Protein AF-A0A1Z1WPZ1-F1 (afdb_monomer_lite)

pLDDT: mean 91.63, std 11.34, range [50.84, 98.75]

Structure (mmCIF, N/CA/C/O backbone):
data_AF-A0A1Z1WPZ1-F1
#
_entry.id   AF-A0A1Z1WPZ1-F1
#
loop_
_atom_site.group_PDB
_atom_site.id
_atom_site.type_symbol
_atom_site.label_atom_id
_atom_site.label_alt_id
_atom_site.label_comp_id
_atom_site.label_asym_id
_atom_site.label_entity_id
_atom_site.label_seq_id
_atom_site.pdbx_PDB_ins_code
_atom_site.Cartn_x
_atom_site.Cartn_y
_atom_site.Cartn_z
_atom_site.occupancy
_atom_site.B_iso_or_equiv
_atom_site.auth_seq_id
_atom_site.auth_comp_id
_atom_site.auth_asym_id
_atom_site.auth_atom_id
_atom_site.pdbx_PDB_model_num
ATOM 1 N N . MET A 1 1 ? -15.503 -12.287 -23.165 1.00 56.34 1 MET A N 1
ATOM 2 C CA . MET A 1 1 ? -14.405 -13.163 -23.622 1.00 56.34 1 MET A CA 1
ATOM 3 C C . MET A 1 1 ? -13.005 -12.575 -23.400 1.00 56.34 1 MET A C 1
ATOM 5 O O . MET A 1 1 ? -12.304 -13.116 -22.566 1.00 56.34 1 MET A O 1
ATOM 9 N N . PHE A 1 2 ? -12.565 -11.480 -24.050 1.00 51.53 2 PHE A N 1
ATOM 10 C CA . PHE A 1 2 ? -11.210 -10.927 -23.784 1.00 51.53 2 PHE A CA 1
ATOM 11 C C . PHE A 1 2 ? -11.091 -10.168 -22.443 1.00 51.53 2 PHE A C 1
ATOM 13 O O . PHE A 1 2 ? -10.017 -10.152 -21.856 1.00 51.53 2 PHE A O 1
ATOM 20 N N . ARG A 1 3 ? -12.191 -9.572 -21.949 1.00 53.69 3 ARG A N 1
ATOM 21 C CA . ARG A 1 3 ? -12.260 -8.950 -20.609 1.00 53.69 3 ARG A CA 1
ATOM 22 C C . ARG A 1 3 ? -12.270 -10.001 -19.492 1.00 53.69 3 ARG A C 1
ATOM 24 O O . ARG A 1 3 ? -11.369 -9.993 -18.680 1.00 53.69 3 ARG A O 1
ATOM 31 N N . GLU A 1 4 ? -13.147 -11.003 -19.570 1.00 57.72 4 GLU A N 1
ATOM 32 C CA . GLU A 1 4 ? -13.231 -12.094 -18.572 1.00 57.72 4 GLU A CA 1
ATOM 33 C C . GLU A 1 4 ? -11.925 -12.893 -18.394 1.00 57.72 4 GLU A C 1
ATOM 35 O O . GLU A 1 4 ? -11.609 -13.321 -17.291 1.00 57.72 4 GLU A O 1
ATOM 40 N N . VAL A 1 5 ? -11.142 -13.097 -19.463 1.00 52.50 5 VAL A N 1
ATOM 41 C CA . VAL A 1 5 ? -9.831 -13.770 -19.362 1.00 52.50 5 VAL A CA 1
ATOM 42 C C . VAL A 1 5 ? -8.775 -12.857 -18.727 1.00 52.50 5 VAL A C 1
ATOM 44 O O . VAL A 1 5 ? -7.904 -13.352 -18.015 1.00 52.50 5 VAL A O 1
ATOM 47 N N . GLN A 1 6 ? -8.847 -11.540 -18.956 1.00 50.84 6 GLN A N 1
ATOM 48 C CA . GLN A 1 6 ? -7.989 -10.578 -18.259 1.00 50.84 6 GLN A CA 1
ATOM 49 C C . GLN A 1 6 ? -8.368 -10.477 -16.779 1.00 50.84 6 GLN A C 1
ATOM 51 O O . GLN A 1 6 ? -7.471 -10.536 -15.945 1.00 50.84 6 GLN A O 1
ATOM 56 N N . ASP A 1 7 ? -9.663 -10.437 -16.461 1.00 58.69 7 ASP A N 1
ATOM 57 C CA . ASP A 1 7 ? -10.170 -10.404 -15.086 1.00 58.69 7 ASP A CA 1
ATOM 58 C C . ASP A 1 7 ? -9.711 -11.654 -14.312 1.00 58.69 7 ASP A C 1
ATOM 60 O O . ASP A 1 7 ? -9.103 -11.535 -13.255 1.00 58.69 7 ASP A O 1
ATOM 64 N N . ALA A 1 8 ? -9.834 -12.853 -14.898 1.00 58.09 8 ALA A N 1
ATOM 65 C CA . ALA A 1 8 ? -9.368 -14.094 -14.269 1.00 58.09 8 ALA A CA 1
ATOM 66 C C . ALA A 1 8 ? -7.839 -14.158 -14.069 1.00 58.09 8 ALA A C 1
ATOM 68 O O . ALA A 1 8 ? -7.364 -14.744 -13.097 1.00 58.09 8 ALA A O 1
ATOM 69 N N . GLN A 1 9 ? -7.046 -13.582 -14.981 1.00 59.66 9 GLN A N 1
ATOM 70 C CA . GLN A 1 9 ? -5.585 -13.524 -14.829 1.00 59.66 9 GLN A CA 1
ATOM 71 C C . GLN A 1 9 ? -5.156 -12.492 -13.779 1.00 59.66 9 GLN A C 1
ATOM 73 O O . GLN A 1 9 ? -4.191 -12.737 -13.060 1.00 59.66 9 GLN A O 1
ATOM 78 N N . VAL A 1 10 ? -5.845 -11.353 -13.688 1.00 63.53 10 VAL A N 1
ATOM 79 C CA . VAL A 1 10 ? -5.606 -10.326 -12.664 1.00 63.53 10 VAL A CA 1
ATOM 80 C C . VAL A 1 10 ? -5.989 -10.852 -11.279 1.00 63.53 10 VAL A C 1
ATOM 82 O O . VAL A 1 10 ? -5.209 -10.718 -10.330 1.00 63.53 10 VAL A O 1
ATOM 85 N N . ASP A 1 11 ? -7.129 -11.535 -11.187 1.00 65.06 11 ASP A N 1
ATOM 86 C CA . ASP A 1 11 ? -7.610 -12.130 -9.945 1.00 65.06 11 ASP A CA 1
ATOM 87 C C . ASP A 1 11 ? -6.668 -13.221 -9.425 1.00 65.06 11 ASP A C 1
ATOM 89 O O . ASP A 1 11 ? -6.353 -13.255 -8.234 1.00 65.06 11 ASP A O 1
ATOM 93 N N . ASP A 1 12 ? -6.173 -14.098 -10.301 1.00 68.06 12 ASP A N 1
ATOM 94 C CA . ASP A 1 12 ? -5.272 -15.188 -9.909 1.00 68.06 12 ASP A CA 1
ATOM 95 C C . ASP A 1 12 ? -3.861 -14.682 -9.575 1.00 68.06 12 ASP A C 1
ATOM 97 O O . ASP A 1 12 ? -3.233 -15.137 -8.616 1.00 68.06 12 ASP A O 1
ATOM 101 N N . ARG A 1 13 ? -3.354 -13.697 -10.328 1.00 70.75 13 ARG A N 1
ATOM 102 C CA . ARG A 1 13 ? -1.970 -13.228 -10.167 1.00 70.75 13 ARG A CA 1
ATOM 103 C C . ARG A 1 13 ? -1.773 -12.214 -9.059 1.00 70.75 13 ARG A C 1
ATOM 105 O O . ARG A 1 13 ? -0.652 -12.144 -8.561 1.00 70.75 13 ARG A O 1
ATOM 112 N N . TYR A 1 14 ? -2.791 -11.433 -8.699 1.00 77.31 14 TYR A N 1
ATOM 113 C CA . TYR A 1 14 ? -2.608 -10.285 -7.804 1.00 77.31 14 TYR A CA 1
ATOM 114 C C . TYR A 1 14 ? -3.665 -10.197 -6.701 1.00 77.31 14 TYR A C 1
ATOM 116 O O . TYR A 1 14 ? -3.310 -10.073 -5.529 1.00 77.31 14 TYR A O 1
ATOM 124 N N . PHE A 1 15 ? -4.952 -10.340 -7.029 1.00 82.56 15 PHE A N 1
ATOM 125 C CA . PHE A 1 15 ? -6.014 -10.216 -6.024 1.00 82.56 15 PHE A CA 1
ATOM 126 C C . PHE A 1 15 ? -6.008 -11.387 -5.035 1.00 82.56 15 PHE A C 1
ATOM 128 O O . PHE A 1 15 ? -6.004 -11.193 -3.820 1.00 82.56 15 PHE A O 1
ATOM 135 N N . THR A 1 16 ? -5.913 -12.616 -5.543 1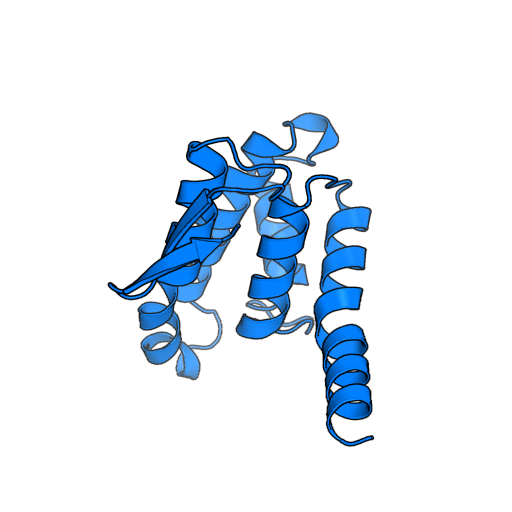.00 87.06 16 THR A N 1
ATOM 136 C CA . THR A 1 16 ? -5.859 -13.829 -4.720 1.00 87.06 16 THR A CA 1
ATOM 137 C C . THR A 1 16 ? -4.619 -13.854 -3.816 1.00 87.06 16 THR A C 1
ATOM 139 O O . THR A 1 16 ? -4.762 -14.147 -2.626 1.00 87.06 16 THR A O 1
ATOM 142 N N . PRO A 1 17 ? -3.402 -13.531 -4.298 1.00 89.00 17 PRO A N 1
ATOM 143 C CA . PRO A 1 17 ? -2.240 -13.378 -3.426 1.00 89.00 17 PRO A CA 1
ATOM 144 C C . PRO A 1 17 ? -2.401 -12.298 -2.357 1.00 89.00 17 PRO A C 1
ATOM 146 O O . PRO A 1 17 ? -2.026 -12.542 -1.210 1.00 89.00 17 PRO A O 1
ATOM 149 N N . ALA A 1 18 ? -2.990 -11.148 -2.695 1.00 91.00 18 ALA A N 1
ATOM 150 C CA . ALA A 1 18 ? -3.249 -10.080 -1.734 1.00 91.00 18 ALA A CA 1
ATOM 151 C C . ALA A 1 18 ? -4.229 -10.512 -0.635 1.00 91.00 18 ALA A C 1
ATOM 153 O O . ALA A 1 18 ? -3.942 -10.313 0.543 1.00 91.00 18 ALA A O 1
ATOM 154 N N . LEU A 1 19 ? -5.324 -11.192 -0.996 1.00 92.69 19 LEU A N 1
ATOM 155 C CA . LEU A 1 19 ? -6.263 -11.772 -0.031 1.00 92.69 19 LEU A CA 1
ATOM 156 C C . LEU A 1 19 ? -5.585 -12.796 0.880 1.00 92.69 19 LEU A C 1
ATOM 158 O O . LEU A 1 19 ? -5.720 -12.731 2.097 1.00 92.69 19 LEU A O 1
ATOM 162 N N . ARG A 1 20 ? -4.778 -13.704 0.319 1.00 93.00 20 ARG A N 1
ATOM 163 C CA . ARG A 1 20 ? -4.026 -14.683 1.123 1.00 93.00 20 ARG A CA 1
ATOM 164 C C . ARG A 1 20 ? -3.035 -14.010 2.070 1.00 93.00 20 ARG A C 1
ATOM 166 O O . ARG A 1 20 ? -2.822 -14.500 3.178 1.00 93.00 20 ARG A O 1
ATOM 173 N N . ALA A 1 21 ? -2.398 -12.924 1.634 1.00 93.81 21 ALA A N 1
ATOM 174 C CA . ALA A 1 21 ? -1.508 -12.141 2.478 1.00 93.81 21 ALA A CA 1
ATOM 175 C C . ALA A 1 21 ? -2.282 -11.456 3.615 1.00 93.81 21 ALA A C 1
ATOM 177 O O . ALA A 1 21 ? -1.842 -11.552 4.760 1.00 93.81 21 ALA A O 1
ATOM 178 N N . ALA A 1 22 ? -3.441 -10.857 3.319 1.00 95.06 22 ALA A N 1
ATOM 179 C CA . ALA A 1 22 ? -4.340 -10.255 4.304 1.00 95.06 22 ALA A CA 1
ATOM 180 C C . ALA A 1 22 ? -4.801 -11.280 5.351 1.00 95.06 22 ALA A C 1
ATOM 182 O O . ALA A 1 22 ? -4.595 -11.072 6.547 1.00 95.06 22 ALA A O 1
ATOM 183 N N . ASP A 1 23 ? -5.317 -12.429 4.906 1.00 94.50 23 ASP A N 1
ATOM 184 C CA . ASP A 1 23 ? -5.790 -13.514 5.772 1.00 94.50 23 ASP A CA 1
ATOM 185 C C . ASP A 1 23 ? -4.684 -14.036 6.693 1.00 94.50 23 ASP A C 1
ATOM 187 O O . ASP A 1 23 ? -4.916 -14.304 7.872 1.00 94.50 23 ASP A O 1
ATOM 191 N N . LYS A 1 24 ? -3.455 -14.156 6.176 1.00 93.75 24 LYS A N 1
ATOM 192 C CA . LYS A 1 24 ? -2.311 -14.675 6.935 1.00 93.75 24 LYS A CA 1
ATOM 193 C C . LYS A 1 24 ? -1.968 -13.817 8.151 1.00 93.75 24 LYS A C 1
ATOM 195 O O . LYS A 1 24 ? -1.529 -14.366 9.161 1.00 93.75 24 LYS A O 1
ATOM 200 N N . VAL A 1 25 ? -2.116 -12.498 8.046 1.00 94.69 25 VAL A N 1
ATOM 201 C CA . VAL A 1 25 ? -1.899 -11.577 9.173 1.00 94.69 25 VAL A CA 1
ATOM 202 C C . VAL A 1 25 ? -3.205 -11.194 9.879 1.00 94.69 25 VAL A C 1
ATOM 204 O O . VAL A 1 25 ? -3.163 -10.594 10.945 1.00 94.69 25 VAL A O 1
ATOM 207 N N . GLY A 1 26 ? -4.362 -11.599 9.354 1.00 95.00 26 GLY A N 1
ATOM 208 C CA . GLY A 1 26 ? -5.669 -11.371 9.969 1.00 95.00 26 GLY A CA 1
ATOM 209 C C . GLY A 1 26 ? -6.262 -9.986 9.705 1.00 95.00 26 GLY A C 1
ATOM 210 O O . GLY A 1 26 ? -7.038 -9.509 10.532 1.00 95.00 26 GLY A O 1
ATOM 211 N N . LEU A 1 27 ? -5.903 -9.349 8.587 1.00 96.12 27 LEU A N 1
ATOM 212 C CA . LEU A 1 27 ? -6.506 -8.088 8.143 1.00 96.12 27 LEU A CA 1
ATOM 213 C C . LEU A 1 27 ? -7.911 -8.326 7.595 1.00 96.12 27 LEU A C 1
ATOM 215 O O . LEU A 1 27 ? -8.175 -9.364 6.986 1.00 96.12 27 LEU A O 1
ATOM 219 N N . ARG A 1 28 ? -8.816 -7.372 7.818 1.00 91.44 28 ARG A N 1
ATOM 220 C CA . ARG A 1 28 ? -10.241 -7.535 7.500 1.00 91.44 28 ARG A CA 1
ATOM 221 C C . ARG A 1 28 ? -10.852 -6.383 6.721 1.00 91.44 28 ARG A C 1
ATOM 223 O O . ARG A 1 28 ? -11.844 -6.616 6.033 1.00 91.44 28 ARG A O 1
ATOM 230 N N . SER A 1 29 ? -10.324 -5.167 6.834 1.00 95.94 29 SER A N 1
ATOM 231 C CA . SER A 1 29 ? -10.923 -4.021 6.154 1.00 95.94 29 SER A CA 1
ATOM 232 C C . SER A 1 29 ? -10.727 -4.109 4.635 1.00 95.94 29 SER A C 1
ATOM 234 O O . SER A 1 29 ? -9.648 -4.493 4.160 1.00 95.94 29 SER A O 1
ATOM 236 N N . PRO A 1 30 ? -11.741 -3.708 3.849 1.00 96.19 30 PRO A N 1
ATOM 237 C CA . PRO A 1 30 ? -11.609 -3.518 2.408 1.00 96.19 30 PRO A CA 1
ATOM 238 C C . PRO A 1 30 ? -10.418 -2.636 2.025 1.00 96.19 30 PRO A C 1
ATOM 240 O O . PRO A 1 30 ? -9.722 -2.939 1.058 1.00 96.19 30 PRO A O 1
ATOM 243 N N . LEU A 1 31 ? -10.138 -1.587 2.803 1.00 97.06 31 LEU A N 1
ATOM 244 C CA . LEU A 1 31 ? -8.993 -0.707 2.587 1.00 97.06 31 LEU A CA 1
ATOM 245 C C . LEU A 1 31 ? -7.650 -1.441 2.714 1.00 97.06 31 LEU A C 1
ATOM 247 O O . LEU A 1 31 ? -6.797 -1.291 1.841 1.00 97.06 31 LEU A O 1
ATOM 251 N N . ALA A 1 32 ? -7.457 -2.250 3.760 1.00 97.19 32 ALA A N 1
ATOM 252 C CA . ALA A 1 32 ? -6.221 -3.012 3.937 1.00 97.19 32 ALA A CA 1
ATOM 253 C C . ALA A 1 32 ? -6.014 -4.028 2.803 1.00 97.19 32 ALA A C 1
ATOM 255 O O . ALA A 1 32 ? -4.903 -4.176 2.292 1.00 97.19 32 ALA A O 1
ATOM 256 N N . VAL A 1 33 ? -7.088 -4.694 2.365 1.00 96.50 33 VAL A N 1
ATOM 257 C CA . VAL A 1 33 ? -7.044 -5.609 1.215 1.00 96.50 33 VAL A CA 1
ATOM 258 C C . VAL A 1 33 ? -6.701 -4.860 -0.073 1.00 96.50 33 VAL A C 1
ATOM 260 O O . VAL A 1 33 ? -5.859 -5.329 -0.838 1.00 96.50 33 VAL A O 1
ATOM 263 N N . ALA A 1 34 ? -7.307 -3.694 -0.310 1.00 96.19 34 ALA A N 1
ATOM 264 C CA . ALA A 1 34 ? -7.019 -2.865 -1.478 1.00 96.19 34 ALA A CA 1
ATOM 265 C C . ALA A 1 34 ? -5.553 -2.405 -1.506 1.00 96.19 34 ALA A C 1
ATOM 267 O O . ALA A 1 34 ? -4.919 -2.446 -2.559 1.00 96.19 34 ALA A O 1
ATOM 268 N N . GLU A 1 35 ? -4.992 -2.042 -0.352 1.00 98.12 35 GLU A N 1
ATOM 269 C CA . GLU A 1 35 ? -3.584 -1.658 -0.231 1.00 98.12 35 GLU A CA 1
ATOM 270 C C . GLU A 1 35 ? -2.633 -2.835 -0.508 1.00 98.12 35 GLU A C 1
ATOM 272 O O . GLU A 1 35 ? -1.665 -2.703 -1.258 1.00 98.12 35 GLU A O 1
ATOM 277 N N . LEU A 1 36 ? -2.925 -4.021 0.034 1.00 97.94 36 LEU A N 1
ATOM 278 C CA . LEU A 1 36 ? -2.165 -5.243 -0.262 1.00 97.94 36 LEU A CA 1
ATOM 279 C C . LEU A 1 36 ? -2.270 -5.644 -1.734 1.00 97.94 36 LEU A C 1
ATOM 281 O O . LEU A 1 36 ? -1.317 -6.180 -2.299 1.00 97.94 36 LEU A O 1
ATOM 285 N N . TYR A 1 37 ? -3.411 -5.383 -2.363 1.00 96.50 37 TYR A N 1
ATOM 286 C CA . TYR A 1 37 ? -3.623 -5.631 -3.780 1.00 96.50 37 TYR A CA 1
ATOM 287 C C . TYR A 1 37 ? -2.819 -4.672 -4.660 1.00 96.50 37 TYR A C 1
ATOM 289 O O . TYR A 1 37 ? -2.121 -5.129 -5.567 1.00 96.50 37 TYR A O 1
ATOM 297 N N . ASP A 1 38 ? -2.812 -3.373 -4.349 1.00 97.31 38 ASP A N 1
ATOM 298 C CA . ASP A 1 38 ? -1.928 -2.411 -5.017 1.00 97.31 38 ASP A CA 1
ATOM 299 C C . ASP A 1 38 ? -0.450 -2.811 -4.867 1.00 97.31 38 ASP A C 1
ATOM 301 O O . ASP A 1 38 ? 0.313 -2.793 -5.839 1.00 97.31 38 ASP A O 1
ATOM 305 N N . ALA A 1 39 ? -0.059 -3.247 -3.665 1.00 97.50 39 ALA A N 1
ATOM 306 C CA . ALA A 1 39 ? 1.277 -3.758 -3.386 1.00 97.50 39 ALA A CA 1
ATOM 307 C C . ALA A 1 39 ? 1.622 -5.005 -4.190 1.00 97.50 39 ALA A C 1
ATOM 309 O O . ALA A 1 39 ? 2.713 -5.091 -4.751 1.00 97.50 39 ALA A O 1
ATOM 310 N N . SER A 1 40 ? 0.680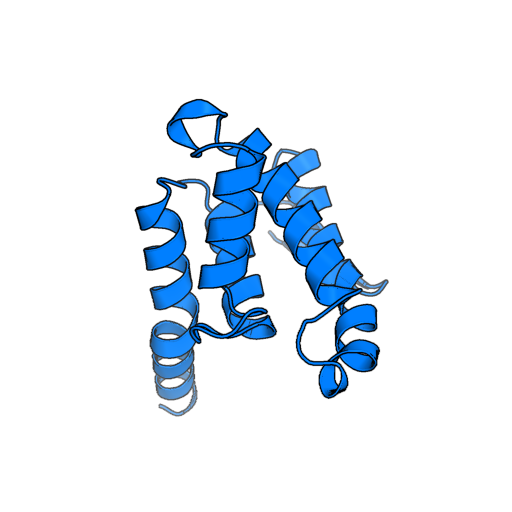 -5.935 -4.301 1.00 96.00 40 SER A N 1
ATOM 311 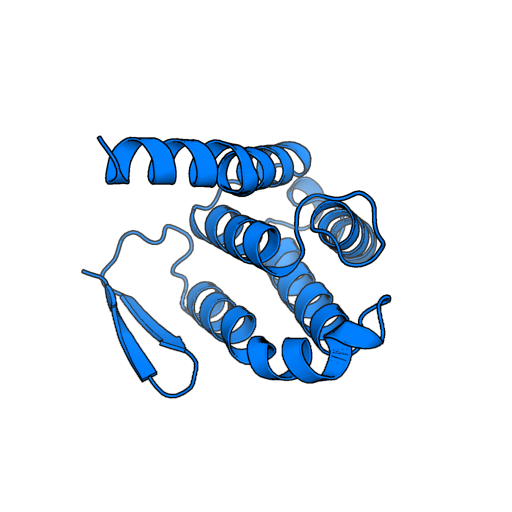C CA . SER A 1 40 ? 0.818 -7.129 -5.124 1.00 96.00 40 SER A CA 1
ATOM 312 C C . SER A 1 40 ? 1.096 -6.782 -6.588 1.00 96.00 40 SER A C 1
ATOM 314 O O . SER A 1 40 ? 1.965 -7.393 -7.207 1.00 96.00 40 SER A O 1
ATOM 316 N N . ILE A 1 41 ? 0.403 -5.780 -7.138 1.00 93.94 41 ILE A N 1
ATOM 317 C CA . ILE A 1 41 ? 0.597 -5.329 -8.523 1.00 93.94 41 ILE A CA 1
ATOM 318 C C . ILE A 1 41 ? 1.980 -4.694 -8.708 1.00 93.94 41 ILE A C 1
ATOM 320 O O . ILE A 1 41 ? 2.668 -5.015 -9.674 1.00 93.94 41 ILE A O 1
ATOM 324 N N . GLN A 1 42 ? 2.384 -3.800 -7.799 1.00 94.94 42 GLN A N 1
ATOM 325 C CA . GLN A 1 42 ? 3.619 -3.021 -7.941 1.00 94.94 42 GLN A CA 1
ATOM 326 C C . GLN A 1 42 ? 4.883 -3.840 -7.653 1.00 94.94 42 GLN A C 1
ATOM 328 O O . GLN A 1 42 ? 5.868 -3.725 -8.377 1.00 94.94 42 GLN A O 1
ATOM 333 N N . HIS A 1 43 ? 4.856 -4.646 -6.593 1.00 94.69 43 HIS A N 1
ATOM 334 C CA . HIS A 1 43 ? 6.022 -5.382 -6.103 1.00 94.69 43 HIS A CA 1
ATOM 335 C C . HIS A 1 43 ? 6.016 -6.853 -6.537 1.00 94.69 43 HIS A C 1
ATOM 337 O O . HIS A 1 43 ? 7.018 -7.552 -6.414 1.00 94.69 43 HIS A O 1
ATOM 343 N N . GLY A 1 44 ? 4.886 -7.355 -7.040 1.00 93.88 44 GLY A N 1
ATOM 344 C CA . GLY A 1 44 ? 4.705 -8.776 -7.296 1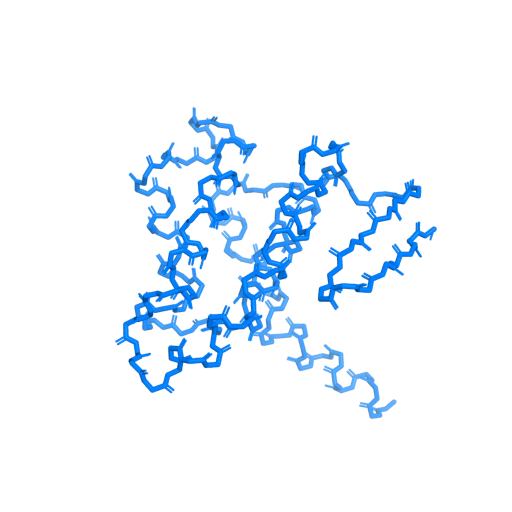.00 93.88 44 GLY A CA 1
ATOM 345 C C . GLY A 1 44 ? 4.574 -9.602 -6.013 1.00 93.88 44 GLY A C 1
ATOM 346 O O . GLY A 1 44 ? 4.620 -9.112 -4.883 1.00 93.88 44 GLY A O 1
ATOM 347 N N . ASN A 1 45 ? 4.414 -10.911 -6.206 1.00 93.44 45 ASN A N 1
ATOM 348 C CA . ASN A 1 45 ? 4.210 -11.892 -5.131 1.00 93.44 45 ASN A CA 1
ATOM 349 C C . ASN A 1 45 ? 5.390 -12.859 -4.976 1.00 93.44 45 ASN A C 1
ATOM 351 O O . ASN A 1 45 ? 5.249 -13.932 -4.386 1.00 93.44 45 ASN A O 1
ATOM 355 N N . GLY A 1 46 ? 6.537 -12.498 -5.556 1.00 90.94 46 GLY A N 1
ATOM 356 C CA . GLY A 1 46 ? 7.772 -13.262 -5.473 1.00 90.94 46 GLY A CA 1
ATOM 357 C C . GLY A 1 46 ? 8.337 -13.312 -4.055 1.00 90.94 46 GLY A C 1
ATOM 358 O O . GLY A 1 46 ? 7.888 -12.625 -3.138 1.00 90.94 46 GLY A O 1
ATOM 359 N N . SER A 1 47 ? 9.344 -14.163 -3.870 1.00 90.88 47 SER A N 1
ATOM 360 C CA . SER A 1 47 ? 10.076 -14.280 -2.606 1.00 90.88 47 SER A CA 1
ATOM 361 C C . SER A 1 47 ? 11.267 -13.323 -2.501 1.00 90.88 47 SER A C 1
ATOM 363 O O . SER A 1 47 ? 12.061 -13.464 -1.570 1.00 90.88 47 SER A O 1
ATOM 365 N N . ASP A 1 48 ? 11.440 -12.418 -3.466 1.00 93.44 48 ASP A N 1
ATOM 366 C CA . ASP A 1 48 ? 12.494 -11.408 -3.436 1.00 93.44 48 ASP A CA 1
ATOM 367 C C . ASP A 1 48 ? 12.280 -10.391 -2.296 1.00 93.44 48 ASP A C 1
ATOM 369 O O . ASP A 1 48 ? 11.288 -10.427 -1.561 1.00 93.44 48 ASP A O 1
ATOM 373 N N . GLY A 1 49 ? 13.290 -9.546 -2.079 1.00 94.56 49 GLY A N 1
ATOM 374 C CA . GLY A 1 49 ? 13.322 -8.608 -0.958 1.00 94.56 49 GLY A CA 1
ATOM 375 C C . GLY A 1 49 ? 12.263 -7.511 -1.035 1.00 94.56 49 GLY A C 1
ATOM 376 O O . GLY A 1 49 ? 11.851 -7.018 0.017 1.00 94.56 49 GLY A O 1
ATOM 377 N N . ASP A 1 50 ? 11.795 -7.202 -2.241 1.00 96.69 50 ASP A N 1
ATOM 378 C CA . ASP A 1 50 ? 10.895 -6.087 -2.527 1.00 96.69 50 ASP A CA 1
ATOM 379 C C . ASP A 1 50 ? 9.438 -6.556 -2.675 1.00 96.69 50 ASP A C 1
ATOM 381 O O . ASP A 1 50 ? 8.511 -5.780 -2.469 1.00 96.69 50 ASP A O 1
ATOM 385 N N . GLY A 1 51 ? 9.222 -7.845 -2.956 1.00 96.56 51 GLY A N 1
ATOM 386 C CA . GLY A 1 51 ? 7.913 -8.466 -3.128 1.00 96.56 51 GLY A CA 1
ATOM 387 C C . GLY A 1 51 ? 6.979 -8.336 -1.921 1.00 96.56 51 GLY A C 1
ATOM 388 O O . GLY A 1 51 ? 7.400 -8.257 -0.760 1.00 96.56 51 GLY A O 1
ATOM 389 N N . LEU A 1 52 ? 5.668 -8.418 -2.180 1.00 97.44 52 LEU A N 1
ATOM 390 C CA . LEU A 1 52 ? 4.619 -8.300 -1.159 1.00 97.44 52 LEU A CA 1
ATOM 391 C C . LEU A 1 52 ? 4.861 -9.169 0.096 1.00 97.44 52 LEU A C 1
ATOM 393 O O . LEU A 1 52 ? 4.740 -8.651 1.212 1.00 97.44 52 LEU A O 1
ATOM 397 N N . PRO A 1 53 ? 5.258 -10.456 -0.010 1.00 96.88 53 PRO A N 1
ATOM 398 C CA . PRO A 1 53 ? 5.540 -11.268 1.171 1.00 96.88 53 PRO A CA 1
ATOM 399 C C . PRO A 1 53 ? 6.662 -10.709 2.054 1.00 96.88 53 PRO A C 1
ATOM 401 O O . PRO A 1 53 ? 6.673 -10.971 3.259 1.00 96.88 53 PRO A O 1
ATOM 404 N N . ALA A 1 54 ? 7.641 -10.001 1.484 1.00 97.75 54 ALA A N 1
ATOM 405 C CA . ALA A 1 54 ? 8.734 -9.383 2.227 1.00 97.75 54 ALA A CA 1
ATOM 406 C C . ALA A 1 54 ? 8.298 -8.101 2.935 1.00 97.75 54 ALA A C 1
ATOM 408 O O . ALA A 1 54 ? 8.656 -7.913 4.100 1.00 97.75 54 ALA A O 1
ATOM 409 N N . LEU A 1 55 ? 7.473 -7.284 2.281 1.00 98.38 55 LEU A N 1
ATOM 410 C CA . LEU A 1 55 ? 6.856 -6.099 2.877 1.00 98.38 55 LEU A CA 1
ATOM 411 C C . LEU A 1 55 ? 5.995 -6.478 4.089 1.00 98.38 55 LEU A C 1
ATOM 413 O O . LEU A 1 55 ? 6.239 -5.991 5.188 1.00 98.38 55 LEU A O 1
ATOM 417 N N . VAL A 1 56 ? 5.094 -7.458 3.943 1.00 98.25 56 VAL A N 1
ATOM 418 C CA . VAL A 1 56 ? 4.231 -7.946 5.041 1.00 98.25 56 VAL A CA 1
ATOM 419 C C . VAL A 1 56 ? 5.046 -8.446 6.237 1.00 98.25 56 VAL A C 1
ATOM 421 O O . VAL A 1 56 ? 4.703 -8.162 7.388 1.00 98.25 56 VAL A O 1
ATOM 424 N N . ARG A 1 57 ? 6.143 -9.182 5.993 1.00 98.00 57 ARG A N 1
ATOM 425 C CA . ARG A 1 57 ? 7.041 -9.637 7.069 1.00 98.00 57 ARG A CA 1
ATOM 426 C C . ARG A 1 57 ? 7.724 -8.467 7.770 1.00 98.00 57 ARG A C 1
ATOM 428 O O . ARG A 1 57 ? 7.764 -8.473 8.996 1.00 98.00 57 ARG A O 1
ATOM 435 N N . ARG A 1 58 ? 8.259 -7.497 7.018 1.00 98.38 58 ARG A N 1
ATOM 436 C CA . ARG A 1 58 ? 8.913 -6.300 7.575 1.00 98.38 58 ARG A CA 1
ATOM 437 C C . ARG A 1 58 ? 7.941 -5.506 8.444 1.00 98.38 58 ARG A C 1
ATOM 439 O O . ARG A 1 58 ? 8.264 -5.215 9.590 1.00 98.38 58 ARG A O 1
ATOM 446 N N . THR A 1 59 ? 6.730 -5.265 7.952 1.00 98.62 59 THR A N 1
ATOM 447 C CA . THR A 1 59 ? 5.680 -4.574 8.707 1.00 98.62 59 THR A CA 1
ATOM 448 C C . THR A 1 59 ? 5.303 -5.320 9.976 1.00 98.62 59 THR A C 1
ATOM 450 O O . THR A 1 59 ? 5.278 -4.726 11.046 1.00 98.62 59 THR A O 1
ATOM 453 N N . THR A 1 60 ? 5.077 -6.632 9.891 1.00 98.06 60 THR A N 1
ATOM 454 C CA . THR A 1 60 ? 4.715 -7.436 11.070 1.00 98.06 60 THR A CA 1
ATOM 455 C C . THR A 1 60 ? 5.850 -7.488 12.094 1.00 98.06 60 THR A C 1
ATOM 457 O O . THR A 1 60 ? 5.597 -7.471 13.293 1.00 98.06 60 THR A O 1
ATOM 460 N N . ALA A 1 61 ? 7.108 -7.508 11.650 1.00 97.94 61 ALA A N 1
ATOM 461 C CA . ALA A 1 61 ? 8.257 -7.425 12.550 1.00 97.94 61 ALA A CA 1
ATOM 462 C C . ALA A 1 61 ? 8.374 -6.050 13.234 1.00 97.94 61 ALA A C 1
ATOM 464 O O . ALA A 1 61 ? 8.849 -5.974 14.364 1.00 97.94 61 ALA A O 1
ATOM 465 N N . GLN A 1 62 ? 7.949 -4.978 12.559 1.00 97.62 62 GLN A N 1
ATOM 466 C CA . GLN A 1 62 ? 7.987 -3.609 13.075 1.00 97.62 62 GLN A CA 1
ATOM 467 C C . GLN A 1 62 ? 6.821 -3.299 14.023 1.00 97.62 62 GLN A C 1
ATOM 469 O O . GLN A 1 62 ? 7.034 -2.703 15.075 1.00 97.62 62 GLN A O 1
ATOM 474 N N . ALA A 1 63 ? 5.597 -3.670 13.646 1.00 97.75 63 ALA A N 1
ATOM 475 C CA . ALA A 1 63 ? 4.375 -3.276 14.343 1.00 97.75 63 ALA A CA 1
ATOM 476 C C . ALA A 1 63 ? 3.774 -4.383 15.222 1.00 97.75 63 ALA A C 1
ATOM 478 O O . ALA A 1 63 ? 2.916 -4.086 16.044 1.00 97.75 63 ALA A O 1
ATOM 479 N N . GLY A 1 64 ? 4.201 -5.640 15.076 1.00 97.06 64 GLY A N 1
ATOM 480 C CA . GLY A 1 64 ? 3.458 -6.805 15.566 1.00 97.06 64 GLY A CA 1
ATOM 481 C C . GLY A 1 64 ? 2.385 -7.242 14.568 1.00 97.06 64 GLY A C 1
ATOM 482 O O . GLY A 1 64 ? 2.261 -6.684 13.478 1.00 97.06 64 GLY A O 1
ATOM 483 N N . THR A 1 65 ? 1.610 -8.269 14.900 1.00 95.88 65 THR A N 1
ATOM 484 C CA . THR A 1 65 ? 0.462 -8.680 14.077 1.00 95.88 65 THR A CA 1
ATOM 485 C C . THR A 1 65 ? -0.719 -7.710 14.245 1.00 95.88 65 THR A C 1
ATOM 487 O O . THR A 1 65 ? -0.853 -7.078 15.295 1.00 95.88 65 THR A O 1
ATOM 490 N N . PRO A 1 66 ? -1.639 -7.619 13.266 1.00 97.12 66 PRO A N 1
ATOM 491 C CA . PRO A 1 66 ? -2.902 -6.892 13.417 1.00 97.12 66 PRO A CA 1
ATOM 492 C C . PRO A 1 66 ? -3.701 -7.279 14.671 1.00 97.12 66 PRO A C 1
ATOM 494 O O . PRO A 1 66 ? -4.362 -6.428 15.260 1.00 97.12 66 PRO A O 1
ATOM 497 N N . ALA A 1 67 ? -3.619 -8.539 15.114 1.00 96.19 67 ALA A N 1
ATOM 498 C CA . ALA A 1 67 ? -4.270 -9.003 16.340 1.00 96.19 67 ALA A CA 1
ATOM 499 C C . ALA A 1 67 ? -3.651 -8.410 17.621 1.00 96.19 67 ALA A C 1
ATOM 501 O O . ALA A 1 67 ? -4.348 -8.258 18.622 1.00 96.19 67 ALA A O 1
ATOM 502 N N . GLU A 1 68 ? -2.359 -8.079 17.597 1.00 96.06 68 GLU A N 1
ATOM 503 C CA . GLU A 1 68 ? -1.622 -7.525 18.738 1.00 96.06 68 GLU A CA 1
ATOM 504 C C . GLU A 1 68 ? -1.668 -5.993 18.761 1.00 96.06 68 GLU A C 1
ATOM 506 O O . GLU A 1 68 ? -1.901 -5.398 19.811 1.00 96.06 68 GLU A O 1
ATOM 511 N N . ALA A 1 69 ? -1.455 -5.352 17.609 1.00 96.50 69 ALA A N 1
ATOM 512 C CA . ALA A 1 69 ? -1.311 -3.898 17.503 1.00 96.50 69 ALA A CA 1
ATOM 513 C C . ALA A 1 69 ? -2.578 -3.172 17.030 1.00 96.50 69 ALA A C 1
ATOM 515 O O . ALA A 1 69 ? -2.676 -1.949 17.136 1.00 96.50 69 ALA A O 1
ATOM 516 N N . GLY A 1 70 ? -3.553 -3.916 16.513 1.00 97.19 70 GLY A N 1
ATOM 517 C CA . GLY A 1 70 ? -4.698 -3.368 15.803 1.00 97.19 70 GLY A CA 1
ATOM 518 C C . GLY A 1 70 ? -4.391 -3.108 14.329 1.00 97.19 70 GLY A C 1
ATOM 519 O O . GLY A 1 70 ? -3.293 -2.711 13.939 1.00 97.19 70 GLY A O 1
ATOM 520 N N . GLU A 1 71 ? -5.408 -3.307 13.496 1.00 96.31 71 GLU A N 1
ATOM 521 C CA . GLU A 1 71 ? -5.301 -3.207 12.040 1.00 96.31 71 GLU A CA 1
ATOM 522 C C . GLU A 1 71 ? -4.836 -1.827 11.562 1.00 96.31 71 GLU A C 1
ATOM 524 O O . GLU A 1 71 ? -3.956 -1.746 10.710 1.00 96.31 71 GLU A O 1
ATOM 529 N N . LYS A 1 72 ? -5.345 -0.743 12.162 1.00 96.50 72 LYS A N 1
ATOM 530 C CA . LYS A 1 72 ? -4.921 0.618 11.806 1.00 96.50 72 LYS A CA 1
ATOM 531 C C . LYS A 1 72 ? -3.416 0.821 12.013 1.00 96.50 72 LYS A C 1
ATOM 533 O O . LYS A 1 72 ? -2.752 1.344 11.129 1.00 96.50 72 LYS A O 1
ATOM 538 N N . ALA A 1 73 ? -2.881 0.408 13.163 1.00 97.81 73 ALA A N 1
ATOM 539 C CA . ALA A 1 73 ? -1.461 0.584 13.470 1.00 97.81 73 ALA A CA 1
ATOM 540 C C . ALA A 1 73 ? -0.576 -0.266 12.548 1.00 97.81 73 ALA A C 1
ATOM 542 O O . ALA A 1 73 ? 0.479 0.186 12.106 1.00 97.81 73 ALA A O 1
ATOM 543 N N . TRP A 1 74 ? -1.027 -1.480 12.222 1.00 98.38 74 TRP A N 1
ATOM 544 C CA . TRP A 1 74 ? -0.347 -2.325 11.248 1.00 98.38 74 TRP A CA 1
ATOM 545 C C . TRP A 1 74 ? -0.336 -1.690 9.854 1.00 98.38 74 TRP A C 1
ATOM 547 O O . TRP A 1 74 ? 0.706 -1.665 9.204 1.00 98.38 74 TRP A O 1
ATOM 557 N N . LEU A 1 75 ? -1.473 -1.148 9.404 1.00 98.31 75 LEU A N 1
ATOM 558 C CA . LEU A 1 75 ? -1.601 -0.531 8.084 1.00 98.31 75 LEU A CA 1
ATOM 559 C C . LEU A 1 75 ? -0.782 0.763 7.977 1.00 98.31 75 LEU A C 1
ATOM 561 O O . LEU A 1 75 ? -0.093 0.952 6.978 1.00 98.31 75 LEU A O 1
ATOM 565 N N . ASP A 1 76 ? -0.763 1.591 9.027 1.00 98.38 76 ASP A N 1
ATOM 566 C CA . ASP A 1 76 ? 0.110 2.772 9.107 1.00 98.38 76 ASP A CA 1
ATOM 567 C C . ASP A 1 76 ? 1.590 2.371 8.921 1.00 98.38 76 ASP A C 1
ATOM 569 O O . ASP A 1 76 ? 2.303 2.953 8.102 1.00 98.38 76 ASP A O 1
ATOM 573 N N . ALA A 1 77 ? 2.036 1.309 9.604 1.00 98.69 77 ALA A N 1
ATOM 574 C CA . ALA A 1 77 ? 3.387 0.775 9.437 1.00 98.69 77 ALA A CA 1
ATOM 575 C C . ALA A 1 77 ? 3.620 0.134 8.055 1.00 98.69 77 ALA A C 1
ATOM 577 O O . ALA A 1 77 ? 4.742 0.152 7.546 1.00 98.69 77 ALA A O 1
ATOM 578 N N . PHE A 1 78 ? 2.591 -0.446 7.432 1.00 98.75 78 PHE A N 1
ATOM 579 C CA . PHE A 1 78 ? 2.687 -1.001 6.081 1.00 98.75 78 PHE A CA 1
ATOM 580 C C . PHE A 1 78 ? 2.938 0.091 5.044 1.00 98.75 78 PHE A C 1
ATOM 582 O O . PHE A 1 78 ? 3.820 -0.074 4.199 1.00 98.75 78 PHE A O 1
ATOM 589 N N . PHE A 1 79 ? 2.236 1.224 5.148 1.00 98.75 79 PHE A N 1
ATOM 590 C CA . PHE A 1 79 ? 2.484 2.377 4.286 1.00 98.75 79 PHE A CA 1
ATOM 591 C C . PHE A 1 79 ? 3.930 2.866 4.419 1.00 98.75 79 PHE A C 1
ATOM 593 O O . PHE A 1 79 ? 4.595 3.081 3.408 1.00 98.75 79 PHE A O 1
ATOM 600 N N . ASP A 1 80 ? 4.457 2.969 5.643 1.00 98.75 80 ASP A N 1
ATOM 601 C CA . ASP A 1 80 ? 5.847 3.388 5.873 1.00 98.75 80 ASP A CA 1
ATOM 602 C C . ASP A 1 80 ? 6.856 2.412 5.254 1.00 98.75 80 ASP A C 1
ATOM 604 O O . ASP A 1 80 ? 7.792 2.828 4.567 1.00 98.75 80 ASP A O 1
ATOM 608 N N . VAL A 1 81 ? 6.642 1.107 5.441 1.00 98.69 81 VAL A N 1
ATOM 609 C CA . VAL A 1 81 ? 7.483 0.059 4.848 1.00 98.69 81 VAL A CA 1
ATOM 610 C C . VAL A 1 81 ? 7.442 0.114 3.320 1.00 98.69 81 VAL A C 1
ATOM 612 O O . VAL A 1 81 ? 8.497 0.014 2.693 1.00 98.69 81 VAL A O 1
ATOM 615 N N . ARG A 1 82 ? 6.270 0.319 2.705 1.00 98.19 82 ARG A N 1
ATOM 616 C CA . ARG A 1 82 ? 6.154 0.456 1.244 1.00 98.19 82 ARG A CA 1
ATOM 617 C C . ARG A 1 82 ? 6.824 1.713 0.720 1.00 98.19 82 ARG A C 1
ATOM 619 O O . ARG A 1 82 ? 7.551 1.632 -0.261 1.00 98.19 82 ARG A O 1
ATOM 626 N N . VAL A 1 83 ? 6.623 2.865 1.358 1.00 98.44 83 VAL A N 1
ATOM 627 C CA . VAL A 1 83 ? 7.292 4.108 0.943 1.00 98.44 83 VAL A CA 1
ATOM 628 C C . VAL A 1 83 ? 8.809 3.963 1.052 1.00 98.44 83 VAL A C 1
ATOM 630 O O . VAL A 1 83 ? 9.531 4.367 0.138 1.00 98.44 83 VAL A O 1
ATOM 633 N N . HIS A 1 84 ? 9.306 3.344 2.126 1.00 98.06 84 HIS A N 1
ATOM 634 C CA . HIS A 1 84 ? 10.725 3.029 2.249 1.00 98.06 84 HIS A CA 1
ATOM 635 C C . HIS A 1 84 ? 11.198 2.135 1.098 1.00 98.06 84 HIS A C 1
ATOM 637 O O . HIS A 1 84 ? 12.210 2.436 0.476 1.00 98.06 84 HIS A O 1
ATOM 643 N N . ASP A 1 85 ? 10.476 1.060 0.789 1.00 97.88 85 ASP A N 1
ATOM 644 C CA . ASP A 1 85 ? 10.839 0.135 -0.288 1.00 97.88 85 ASP A CA 1
ATOM 645 C C . ASP A 1 85 ? 10.843 0.794 -1.672 1.00 97.88 85 ASP A C 1
ATOM 647 O O . ASP A 1 85 ? 11.795 0.654 -2.426 1.00 97.88 85 ASP A O 1
ATOM 651 N N . LEU A 1 86 ? 9.836 1.615 -1.976 1.00 97.19 86 LEU A N 1
ATOM 652 C CA . LEU A 1 86 ? 9.765 2.363 -3.234 1.00 97.19 86 LEU A CA 1
ATOM 653 C C . LEU A 1 86 ? 10.885 3.400 -3.376 1.00 97.19 86 LEU A C 1
ATOM 655 O O . LEU A 1 86 ? 11.237 3.783 -4.490 1.00 97.19 86 LEU A O 1
ATOM 659 N N . THR A 1 87 ? 11.437 3.879 -2.260 1.00 96.75 87 THR A N 1
ATOM 660 C CA . THR A 1 87 ? 12.528 4.863 -2.249 1.00 96.75 87 THR A CA 1
ATOM 661 C C . THR A 1 87 ? 13.915 4.227 -2.157 1.00 96.75 87 THR A C 1
ATOM 663 O O . THR A 1 87 ? 14.884 4.827 -2.631 1.00 96.75 87 THR A O 1
ATOM 666 N N . HIS A 1 88 ? 13.998 3.014 -1.607 1.00 96.00 88 HIS A N 1
ATOM 667 C CA . HIS A 1 88 ? 15.220 2.254 -1.345 1.00 96.00 88 HIS A CA 1
ATOM 668 C C . HIS A 1 88 ? 15.017 0.755 -1.651 1.00 96.00 88 HIS A C 1
ATOM 670 O O . HIS A 1 88 ? 15.133 -0.068 -0.734 1.00 96.00 88 HIS A O 1
ATOM 676 N N . PRO A 1 89 ? 14.704 0.380 -2.904 1.00 95.00 89 PRO A N 1
ATOM 677 C CA . PRO A 1 89 ? 14.475 -1.021 -3.233 1.00 95.00 89 PRO A CA 1
ATOM 678 C C . PRO A 1 89 ? 15.774 -1.818 -3.177 1.00 95.00 89 PRO A C 1
ATOM 680 O O . PRO A 1 89 ? 16.869 -1.289 -3.398 1.00 95.00 89 PRO A O 1
ATOM 683 N N . VAL A 1 90 ? 15.649 -3.116 -2.914 1.00 93.31 90 VAL A N 1
ATOM 684 C CA . VAL A 1 90 ? 16.762 -4.064 -2.997 1.00 93.31 90 VAL A CA 1
ATOM 685 C C . VAL A 1 90 ? 17.255 -4.167 -4.440 1.00 93.31 90 VAL A C 1
ATOM 687 O O . VAL A 1 90 ? 18.466 -4.229 -4.668 1.00 93.31 90 VAL A O 1
ATOM 690 N N . ASN A 1 91 ? 16.346 -4.151 -5.419 1.00 90.19 91 ASN A N 1
ATOM 691 C CA . ASN A 1 91 ? 16.717 -4.030 -6.823 1.00 90.19 91 ASN A CA 1
ATOM 692 C C . ASN A 1 91 ? 16.986 -2.564 -7.209 1.00 90.19 91 ASN A C 1
ATOM 694 O O . ASN A 1 91 ? 16.069 -1.774 -7.410 1.00 90.19 91 ASN A O 1
ATOM 698 N N . ALA A 1 92 ? 18.259 -2.205 -7.377 1.00 89.69 92 ALA A N 1
ATOM 699 C CA . ALA A 1 92 ? 18.642 -0.844 -7.752 1.00 89.69 92 ALA A CA 1
ATOM 700 C C . ALA A 1 92 ? 18.140 -0.423 -9.149 1.00 89.69 92 ALA A C 1
ATOM 702 O O . ALA A 1 92 ? 17.933 0.769 -9.374 1.00 89.69 92 ALA A O 1
ATOM 703 N N . ASP A 1 93 ? 17.899 -1.374 -10.060 1.00 89.25 93 ASP A N 1
ATOM 704 C CA . ASP A 1 93 ? 17.465 -1.078 -11.432 1.00 89.25 93 ASP A CA 1
ATOM 705 C C . ASP A 1 93 ? 16.045 -0.489 -11.479 1.00 89.25 93 ASP A C 1
ATOM 707 O O . ASP A 1 93 ? 15.703 0.229 -12.417 1.00 89.25 93 ASP A O 1
ATOM 711 N N . THR A 1 94 ? 15.214 -0.751 -10.463 1.00 86.12 94 THR A N 1
ATOM 712 C CA . THR A 1 94 ? 13.840 -0.231 -10.376 1.00 86.12 94 THR A CA 1
ATOM 713 C C . THR A 1 94 ? 13.731 1.070 -9.579 1.00 86.12 94 THR A C 1
ATOM 715 O O . THR A 1 94 ? 12.670 1.693 -9.566 1.00 86.12 94 THR A O 1
ATOM 718 N N . ALA A 1 95 ? 14.813 1.520 -8.934 1.00 87.38 95 ALA A N 1
ATOM 719 C CA . ALA A 1 95 ? 14.772 2.583 -7.928 1.00 87.38 95 ALA A CA 1
ATOM 720 C C . ALA A 1 95 ? 14.269 3.934 -8.452 1.00 87.38 95 ALA A C 1
ATOM 722 O O . ALA A 1 95 ? 13.542 4.639 -7.748 1.00 87.38 95 ALA A O 1
ATOM 723 N N . ASP A 1 96 ? 14.643 4.308 -9.675 1.00 90.94 96 ASP A N 1
ATOM 724 C CA . ASP A 1 96 ? 14.215 5.583 -10.255 1.00 90.94 96 ASP A CA 1
ATOM 725 C C . ASP A 1 96 ? 12.735 5.568 -10.639 1.00 90.94 96 ASP A C 1
ATOM 727 O O . ASP A 1 96 ? 12.016 6.516 -10.324 1.00 90.94 96 ASP A O 1
ATOM 731 N N . GLU A 1 97 ? 12.259 4.479 -11.247 1.00 91.06 97 GLU A N 1
ATOM 732 C CA . GLU A 1 97 ? 10.850 4.319 -11.609 1.00 91.06 97 GLU A CA 1
ATOM 733 C C . GLU A 1 97 ? 9.970 4.237 -10.356 1.00 91.06 97 GLU A C 1
ATOM 735 O O . GLU A 1 97 ? 8.991 4.976 -10.224 1.00 91.06 97 GLU A O 1
ATOM 740 N N . TRP A 1 98 ? 10.343 3.401 -9.388 1.00 93.69 98 TRP A N 1
ATOM 741 C CA . TRP A 1 98 ? 9.546 3.171 -8.185 1.00 93.69 98 TRP A CA 1
ATOM 742 C C . TRP A 1 98 ? 9.424 4.411 -7.303 1.00 93.69 98 TRP A C 1
ATOM 744 O O . TRP A 1 98 ? 8.332 4.661 -6.781 1.00 93.69 98 TRP A O 1
ATOM 754 N N . ARG A 1 99 ? 10.460 5.260 -7.224 1.00 94.00 99 ARG A N 1
ATOM 755 C CA . ARG A 1 99 ? 10.381 6.542 -6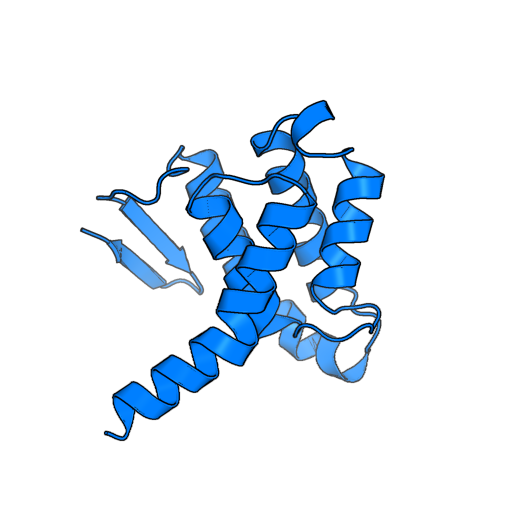.500 1.00 94.00 99 ARG A CA 1
ATOM 756 C C . ARG A 1 99 ? 9.259 7.442 -7.002 1.00 94.00 99 ARG A C 1
ATOM 758 O O . ARG A 1 99 ? 8.673 8.176 -6.210 1.00 94.00 99 ARG A O 1
ATOM 765 N N . THR A 1 100 ? 8.925 7.377 -8.290 1.00 94.00 100 THR A N 1
ATOM 766 C CA . THR A 1 100 ? 7.827 8.180 -8.850 1.00 94.00 100 THR A CA 1
ATOM 767 C C . THR A 1 100 ? 6.445 7.688 -8.423 1.00 94.00 100 THR A C 1
ATOM 769 O O . THR A 1 100 ? 5.477 8.437 -8.520 1.00 94.00 100 THR A O 1
ATOM 772 N N . SER A 1 101 ? 6.344 6.459 -7.909 1.00 95.62 101 SER A N 1
ATOM 773 C CA . SER A 1 101 ? 5.078 5.799 -7.586 1.00 95.62 101 SER A CA 1
ATOM 774 C C . SER A 1 101 ? 4.618 5.981 -6.132 1.00 95.62 101 SER A C 1
ATOM 776 O O . SER A 1 101 ? 3.499 5.592 -5.808 1.00 95.62 101 SER A O 1
ATOM 778 N N . VAL A 1 102 ? 5.422 6.627 -5.273 1.00 97.69 102 VAL A N 1
ATOM 779 C CA . VAL A 1 102 ? 5.132 6.844 -3.836 1.00 97.69 102 VAL A CA 1
ATOM 780 C C . VAL A 1 102 ? 3.747 7.447 -3.587 1.00 97.69 102 VAL A C 1
ATOM 782 O O . VAL A 1 102 ? 3.065 7.045 -2.647 1.00 97.69 102 VAL A O 1
ATOM 785 N N . ASP A 1 103 ? 3.285 8.366 -4.441 1.00 97.44 103 ASP A N 1
ATOM 786 C CA . ASP A 1 103 ? 1.989 9.025 -4.230 1.00 97.44 103 ASP A CA 1
ATOM 787 C C . ASP A 1 103 ? 0.795 8.058 -4.292 1.00 97.44 103 ASP A C 1
ATOM 789 O O . ASP A 1 103 ? -0.249 8.357 -3.721 1.00 97.44 103 ASP A O 1
ATOM 793 N N . ARG A 1 104 ? 0.939 6.872 -4.902 1.00 97.31 104 ARG A N 1
ATOM 794 C CA . ARG A 1 104 ? -0.109 5.840 -4.858 1.00 97.31 104 ARG A CA 1
ATOM 795 C C . ARG A 1 104 ? -0.344 5.330 -3.435 1.00 97.31 104 ARG A C 1
ATOM 797 O O . ARG A 1 104 ? -1.490 5.178 -3.029 1.00 97.31 104 ARG A O 1
ATOM 804 N N . VAL A 1 105 ? 0.735 5.149 -2.670 1.00 98.44 105 VAL A N 1
ATOM 805 C CA . VAL A 1 105 ? 0.690 4.706 -1.272 1.00 98.44 105 VAL A CA 1
ATOM 806 C C . VAL A 1 105 ? 0.092 5.819 -0.422 1.00 98.44 105 VAL A C 1
ATOM 808 O O . VAL A 1 105 ? -0.831 5.598 0.355 1.00 98.44 105 VAL A O 1
ATOM 811 N N . GLU A 1 106 ? 0.543 7.054 -0.644 1.00 98.31 106 GLU A N 1
ATOM 812 C CA . GLU A 1 106 ? 0.023 8.220 0.069 1.00 98.31 106 GLU A CA 1
ATOM 813 C C . GLU A 1 106 ? -1.452 8.507 -0.252 1.00 98.31 106 GLU A C 1
ATOM 815 O O . GLU A 1 106 ? -2.199 8.980 0.603 1.00 98.31 106 GLU A O 1
ATOM 820 N N . ALA A 1 107 ? -1.924 8.193 -1.461 1.00 97.81 107 ALA A N 1
ATOM 821 C CA . ALA A 1 107 ? -3.336 8.297 -1.811 1.00 97.81 107 ALA A CA 1
ATOM 822 C C . ALA A 1 107 ? -4.207 7.359 -0.960 1.00 97.81 107 ALA A C 1
ATOM 824 O O . ALA A 1 107 ? -5.242 7.794 -0.452 1.00 97.81 107 ALA A O 1
ATOM 825 N N . VAL A 1 108 ? -3.776 6.110 -0.762 1.00 97.75 108 VAL A N 1
ATOM 826 C CA . VAL A 1 108 ? -4.489 5.139 0.084 1.00 97.75 108 VAL A CA 1
ATOM 827 C C . VAL A 1 108 ? -4.328 5.477 1.569 1.00 97.75 108 VAL A C 1
ATOM 829 O O . VAL A 1 108 ? -5.315 5.434 2.307 1.00 97.75 108 VAL A O 1
ATOM 832 N N . ARG A 1 109 ? -3.143 5.932 2.002 1.00 98.31 109 ARG A N 1
ATOM 833 C CA . ARG A 1 109 ? -2.904 6.433 3.368 1.00 98.31 109 ARG A CA 1
ATOM 834 C C . ARG A 1 109 ? -3.894 7.538 3.739 1.00 98.31 109 ARG A C 1
ATOM 836 O O . ARG A 1 109 ? -4.545 7.458 4.776 1.00 98.31 109 ARG A O 1
ATOM 843 N N . ARG A 1 110 ? -4.106 8.519 2.856 1.00 97.62 110 ARG A N 1
ATOM 844 C CA . ARG A 1 110 ? -5.080 9.606 3.078 1.00 97.62 110 ARG A CA 1
ATOM 845 C C . ARG A 1 110 ? -6.517 9.092 3.222 1.00 97.62 110 ARG A C 1
ATOM 847 O O . ARG A 1 110 ? -7.286 9.666 3.992 1.00 97.62 110 ARG A O 1
ATOM 854 N N . LEU A 1 111 ? -6.897 8.021 2.515 1.00 97.06 111 LEU A N 1
ATOM 855 C CA . LEU A 1 111 ? -8.206 7.375 2.700 1.00 97.06 111 LEU A CA 1
ATOM 856 C C . LEU A 1 111 ? -8.305 6.700 4.076 1.00 97.06 111 LEU A C 1
ATOM 858 O O . LEU A 1 111 ? -9.328 6.852 4.747 1.00 97.06 111 LEU A O 1
ATOM 862 N N . ALA A 1 112 ? -7.235 6.030 4.520 1.00 96.75 112 ALA A N 1
ATOM 863 C CA . ALA A 1 112 ? -7.137 5.439 5.856 1.00 96.75 112 ALA A CA 1
ATOM 864 C C . ALA A 1 112 ? -7.310 6.490 6.960 1.00 96.75 112 ALA A C 1
ATOM 866 O O . ALA A 1 112 ? -8.116 6.315 7.876 1.00 96.75 112 ALA A O 1
ATOM 867 N N . GLU A 1 113 ? -6.584 7.602 6.838 1.00 95.94 113 GLU A N 1
ATOM 868 C CA . GLU A 1 113 ? -6.611 8.738 7.764 1.00 95.94 113 GLU A CA 1
ATOM 869 C C . GLU A 1 113 ? -7.973 9.438 7.788 1.00 95.94 113 GLU A C 1
ATOM 871 O O . GLU A 1 113 ? -8.408 9.914 8.835 1.00 95.94 113 GLU A O 1
ATOM 876 N N . SER A 1 114 ? -8.671 9.449 6.651 1.00 95.00 114 SER A N 1
ATOM 877 C CA . SER A 1 114 ? -10.018 10.017 6.519 1.00 95.00 114 SER A CA 1
ATOM 878 C C . SER A 1 114 ? -11.129 9.069 6.992 1.00 95.00 114 SER A C 1
ATOM 880 O O . SER A 1 114 ? -12.301 9.435 6.950 1.00 95.00 114 SER A O 1
ATOM 882 N N . GLY A 1 115 ? -10.784 7.863 7.457 1.00 94.56 115 GLY A N 1
ATOM 883 C CA . GLY A 1 115 ? -11.734 6.902 8.019 1.00 94.56 115 GLY A CA 1
ATOM 884 C C . GLY A 1 115 ? -12.470 6.035 6.993 1.00 94.56 115 GLY A C 1
ATOM 885 O O . GLY A 1 115 ? -13.415 5.348 7.367 1.00 94.56 115 GLY A O 1
ATOM 886 N N . HIS A 1 116 ? -12.037 5.999 5.729 1.00 95.44 116 HIS A N 1
ATOM 887 C CA . HIS A 1 116 ? -12.658 5.186 4.672 1.00 95.44 116 HIS A CA 1
ATOM 888 C C . HIS A 1 116 ? -12.175 3.724 4.692 1.00 95.44 116 HIS A C 1
ATOM 890 O O . HIS A 1 116 ? -11.748 3.182 3.676 1.00 95.44 116 HIS A O 1
ATOM 896 N N . GLN A 1 117 ? -12.232 3.089 5.864 1.00 94.12 117 GLN A N 1
ATOM 897 C CA . GLN A 1 117 ? -11.771 1.710 6.093 1.00 94.12 117 GLN A CA 1
ATOM 898 C C . GLN A 1 117 ? -12.576 0.698 5.254 1.00 94.12 117 GLN A C 1
ATOM 900 O O . GLN A 1 117 ? -12.019 -0.265 4.728 1.00 94.12 117 GLN A O 1
ATOM 905 N N . ASP A 1 118 ? -13.876 0.955 5.088 1.00 94.56 118 ASP A N 1
ATOM 906 C CA . ASP A 1 118 ? -14.806 0.061 4.393 1.00 94.56 118 ASP A CA 1
ATOM 907 C C . ASP A 1 118 ? -14.890 0.304 2.880 1.00 94.56 118 ASP A C 1
ATOM 909 O O . ASP A 1 118 ? -15.462 -0.513 2.163 1.00 94.56 118 ASP A O 1
ATOM 913 N N . LEU A 1 119 ? -14.300 1.399 2.377 1.00 93.50 119 LEU A N 1
ATOM 914 C CA . LEU A 1 119 ? -14.370 1.803 0.965 1.00 93.50 119 LEU A CA 1
ATOM 915 C C . LEU A 1 119 ? -15.809 1.813 0.393 1.00 93.50 119 LEU A C 1
ATOM 917 O O . LEU A 1 119 ? -16.014 1.574 -0.795 1.00 93.50 119 LEU A O 1
ATOM 921 N N . ASP A 1 120 ? -16.805 2.116 1.226 1.00 92.31 120 ASP A N 1
ATOM 922 C CA . ASP A 1 120 ? -18.240 2.026 0.922 1.00 92.31 120 ASP A CA 1
ATOM 923 C C . ASP A 1 120 ? -18.812 3.242 0.175 1.00 92.31 120 ASP A C 1
ATOM 925 O O . ASP A 1 120 ? -19.928 3.190 -0.339 1.00 92.31 120 ASP A O 1
ATOM 929 N N . GLY A 1 121 ? -18.025 4.310 0.043 1.00 88.38 121 GLY A N 1
ATOM 930 C CA . GLY A 1 121 ? -18.411 5.504 -0.701 1.00 88.38 121 GLY A CA 1
ATOM 931 C C . GLY A 1 121 ? -19.510 6.341 -0.022 1.00 88.38 121 GLY A C 1
ATOM 932 O O . GLY A 1 121 ? -20.196 5.899 0.894 1.00 88.38 121 GLY A O 1
ATOM 933 N N . PRO A 1 122 ? -19.703 7.594 -0.465 1.00 94.81 122 PRO A N 1
ATOM 934 C CA . PRO A 1 122 ? -18.873 8.303 -1.428 1.00 94.81 122 PRO A CA 1
ATOM 935 C C . PRO A 1 122 ? -17.560 8.784 -0.792 1.00 94.81 122 PRO A C 1
ATOM 937 O O . PRO A 1 122 ? -17.538 9.266 0.339 1.00 94.81 122 PRO A O 1
ATOM 940 N N . PHE A 1 123 ? -16.465 8.727 -1.548 1.00 94.75 123 PHE A N 1
ATOM 941 C CA . PHE A 1 123 ? -15.184 9.309 -1.139 1.00 94.75 123 PHE A CA 1
ATOM 942 C C . PHE A 1 123 ? -14.426 9.891 -2.332 1.00 94.75 123 PHE A C 1
ATOM 944 O O . PHE A 1 123 ? -14.743 9.652 -3.499 1.00 94.75 123 PHE A O 1
ATOM 951 N N . THR A 1 124 ? -13.427 10.718 -2.037 1.00 95.75 124 THR A N 1
ATOM 952 C CA . THR A 1 124 ? -12.548 11.315 -3.045 1.00 95.75 124 THR A CA 1
ATOM 953 C C . THR A 1 124 ? -11.120 10.880 -2.784 1.00 95.75 124 THR A C 1
ATOM 955 O O . THR A 1 124 ? -10.642 10.973 -1.659 1.00 95.75 124 THR A O 1
ATOM 958 N N . VAL A 1 125 ? -10.426 10.466 -3.838 1.00 95.25 125 VAL A N 1
ATOM 959 C CA . VAL A 1 125 ? -9.007 10.116 -3.798 1.00 95.25 125 VAL A CA 1
ATOM 960 C C . VAL A 1 125 ? -8.237 11.047 -4.728 1.00 95.25 125 VAL A C 1
ATOM 962 O O . VAL A 1 125 ? -8.704 11.388 -5.815 1.00 95.25 125 VAL A O 1
ATOM 965 N N . THR A 1 126 ? -7.073 11.517 -4.284 1.00 95.94 126 THR A N 1
ATOM 966 C CA . THR A 1 126 ? -6.146 12.282 -5.128 1.00 95.94 126 THR A CA 1
ATOM 967 C C . THR A 1 126 ? -4.877 11.466 -5.295 1.00 95.94 126 THR A C 1
ATOM 969 O O . THR A 1 126 ? -4.265 11.104 -4.295 1.00 95.94 126 THR A O 1
ATOM 972 N N . ALA A 1 127 ? -4.520 11.181 -6.545 1.00 94.94 12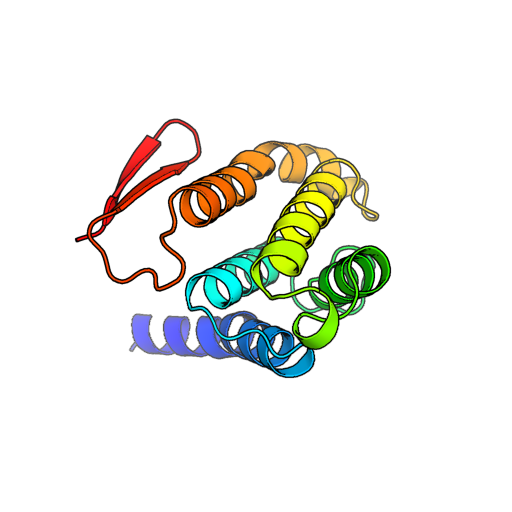7 ALA A N 1
ATOM 973 C CA . ALA A 1 127 ? -3.330 10.430 -6.916 1.00 94.94 127 ALA A CA 1
ATOM 974 C C . ALA A 1 127 ? -2.704 11.053 -8.171 1.00 94.94 127 ALA A C 1
ATOM 976 O O . ALA A 1 127 ? -3.407 11.409 -9.122 1.00 94.94 127 ALA A O 1
ATOM 977 N N . PHE A 1 128 ? -1.386 11.208 -8.162 1.00 94.81 128 PHE A N 1
ATOM 978 C CA . PHE A 1 128 ? -0.564 11.805 -9.212 1.00 94.81 128 PHE A CA 1
ATOM 979 C C . PHE A 1 128 ? -1.094 13.169 -9.681 1.00 94.81 128 PHE A C 1
ATOM 981 O O . PHE A 1 128 ? -1.208 13.451 -10.873 1.00 94.81 128 PHE A O 1
ATOM 988 N N . GLY A 1 129 ? -1.494 14.011 -8.721 1.00 94.12 129 GLY A N 1
ATOM 989 C CA . GLY A 1 129 ? -2.048 15.348 -8.973 1.00 94.12 129 GLY A CA 1
ATOM 990 C C . GLY A 1 129 ? -3.472 15.369 -9.544 1.00 94.12 129 GLY A C 1
ATOM 991 O O . GLY A 1 129 ? -4.039 16.445 -9.720 1.00 94.12 129 GLY A O 1
ATOM 992 N N . SER A 1 130 ? -4.075 14.206 -9.796 1.00 96.56 130 SER A N 1
ATOM 993 C CA . SER A 1 130 ? -5.438 14.078 -10.314 1.00 96.56 130 SER A CA 1
ATOM 994 C C . SER A 1 130 ? -6.403 13.663 -9.211 1.00 96.56 130 SER A C 1
ATOM 996 O O . SER A 1 130 ? -6.091 12.811 -8.380 1.00 96.56 130 SER A O 1
ATOM 998 N N . ARG A 1 131 ? -7.593 14.269 -9.199 1.00 96.38 131 ARG A N 1
ATOM 999 C CA . ARG A 1 131 ? -8.647 13.994 -8.217 1.00 96.38 131 ARG A CA 1
ATOM 1000 C C . ARG A 1 131 ? -9.755 13.148 -8.842 1.00 96.38 131 ARG A C 1
ATOM 1002 O O . ARG A 1 131 ? -10.280 13.510 -9.891 1.00 96.38 131 ARG A O 1
ATOM 1009 N N . TYR A 1 132 ? -10.160 12.091 -8.145 1.00 94.38 132 TYR A N 1
ATOM 1010 C CA . TYR A 1 132 ? -11.206 11.155 -8.552 1.00 94.38 132 TYR A CA 1
ATOM 1011 C C . TYR A 1 132 ? -12.277 11.051 -7.466 1.00 94.38 132 TYR A C 1
ATOM 1013 O O . TYR A 1 132 ? -11.957 11.042 -6.278 1.00 94.38 132 TYR A O 1
ATOM 1021 N N . SER A 1 133 ? -13.545 10.949 -7.864 1.00 94.81 133 SER A N 1
ATOM 1022 C CA . SER A 1 133 ? -14.664 10.723 -6.945 1.00 94.81 133 SER A CA 1
ATOM 1023 C C . SER A 1 133 ? -15.261 9.345 -7.184 1.00 94.81 133 SER A C 1
ATOM 1025 O O . SER A 1 133 ? -15.662 9.036 -8.306 1.00 94.81 133 SER A O 1
ATOM 1027 N N . ILE A 1 134 ? -15.344 8.555 -6.119 1.00 91.50 134 ILE A N 1
ATOM 1028 C CA . ILE A 1 134 ? -16.017 7.259 -6.087 1.00 91.50 134 ILE A CA 1
ATOM 1029 C C . ILE A 1 134 ? -17.384 7.470 -5.434 1.00 91.50 134 ILE A C 1
ATOM 1031 O O . ILE A 1 134 ? -17.494 8.183 -4.432 1.00 91.50 134 ILE A O 1
ATOM 1035 N N . ARG A 1 135 ? -18.424 6.916 -6.056 1.00 84.50 135 ARG A N 1
ATOM 1036 C CA . ARG A 1 135 ? -19.825 7.039 -5.649 1.00 84.50 135 ARG A CA 1
ATOM 1037 C C . ARG A 1 135 ? -20.471 5.674 -5.579 1.00 84.50 135 ARG A C 1
ATOM 1039 O O . ARG A 1 135 ? -20.093 4.834 -6.425 1.00 84.50 135 ARG A O 1
#

Organism: NCBI:txid67267

Radius of gyration: 14.75 Å; chains: 1; bounding box: 38×30×42 Å

Sequence (135 aa):
MFREVQDAQVDDRYFTPALRAADKVGLRSPLAVAELYDASIQHGNGSDGDGLPALVRRTTAQAGTPAEAGEKAWLDAFFDVRVHDLTHPVNADTADEWRTSVDRVEAVRRLAESGHQDLDGPFTVTAFGSRYSIR

Secondary structure (DSSP, 8-state):
-HHHHHHHHHIIIIIHHHHHHHHHHT---HHHHHHHHHHHHHH-SSSSSSSHHHHHHHHHHHH--HHHH-HHHHHHHHHHHHHHHHHS-SSGGGHHHHHTTHHHHHHHHHHHHTT-TT--S-EEEEETTEEEEE-

Foldseek 3Di:
DVVVVVVVCLCVFALVLLVVLCVVLVHDFPLSSVLSSVQCVPQNCDPDCSHSVNLSVVLCVVQNGCVVRNPLSSLVSSLVSNQCCLCPPPPPVCNVVSNLQNQVSVQSVVCSVVVCRRVPDQDWTAGPNDIDTDD

InterPro domains:
  IPR000400 Glycoside hydrolase, family 46 [PF01374] (2-123)
  IPR023346 Lysozyme-like domain superfamily [SSF53955] (2-134)